Protein AF-A0A1H3PQP2-F1 (afdb_monomer_lite)

Foldseek 3Di:
DAFEAEDDQVVCCVQQVGGWDQDPDNQKTWDWHQAPQFIWIWIAGRVQQKIWIFTDRVPDTPDIDIATQWRYWDWDDDPQWIWTKIWGDDVQKIKIWIFTRPNHTDIDIDMDGD

pLDDT: mean 95.34, std 5.16, range [57.88, 98.5]

Sequence (114 aa):
MKTLIVPGEQEFLDQFGEAPEVLAEPWIRGAEFEPENGTLGLSFDQLENSIRFEWRQGDDVVRHFFREGATALRIRTEKKETHLVAEFESGELSGEVDVRVYPRIAIKDSLLRK

Structure (mmCIF, N/CA/C/O backbone):
data_AF-A0A1H3PQP2-F1
#
_entry.id   AF-A0A1H3PQP2-F1
#
loop_
_atom_site.group_PDB
_atom_site.id
_atom_site.type_symbol
_atom_site.label_atom_id
_atom_site.label_alt_id
_atom_site.label_comp_id
_atom_site.label_asym_id
_atom_site.label_entity_id
_atom_site.label_seq_id
_atom_site.pdbx_PDB_ins_code
_atom_site.Cartn_x
_atom_site.Cartn_y
_atom_site.Cartn_z
_atom_site.occupancy
_atom_site.B_iso_or_equiv
_atom_site.auth_seq_id
_atom_site.auth_comp_id
_atom_site.auth_asym_id
_atom_site.auth_atom_id
_atom_site.pdbx_PDB_model_num
ATOM 1 N N . MET A 1 1 ? -12.658 8.609 16.432 1.00 57.88 1 MET A N 1
ATOM 2 C CA . MET A 1 1 ? -12.191 7.899 15.223 1.00 57.88 1 MET A CA 1
ATOM 3 C C . MET A 1 1 ? -10.676 7.926 15.229 1.00 57.88 1 MET A C 1
ATOM 5 O O . MET A 1 1 ? -10.129 8.973 15.552 1.00 57.88 1 MET A O 1
ATOM 9 N N . LYS A 1 2 ? -10.016 6.789 14.980 1.00 70.81 2 LYS A N 1
ATOM 10 C CA . LYS A 1 2 ? -8.570 6.772 14.725 1.00 70.81 2 LYS A CA 1
ATOM 11 C C . LYS A 1 2 ? -8.365 7.207 13.275 1.00 70.81 2 LYS A C 1
ATOM 13 O O . LYS A 1 2 ? -9.094 6.736 12.414 1.00 70.81 2 LYS A O 1
ATOM 18 N N . THR A 1 3 ? -7.430 8.115 13.038 1.00 88.12 3 THR A N 1
ATOM 19 C CA . THR A 1 3 ? -7.015 8.493 11.684 1.00 88.12 3 THR A CA 1
ATOM 20 C C . THR A 1 3 ? -6.069 7.430 11.148 1.00 88.12 3 THR A C 1
ATOM 22 O O . THR A 1 3 ? -5.164 7.011 11.872 1.00 88.12 3 THR A O 1
ATOM 25 N N . LEU A 1 4 ? -6.257 7.022 9.896 1.00 96.00 4 LEU A N 1
ATOM 26 C CA . LEU A 1 4 ? -5.335 6.150 9.186 1.00 96.00 4 LEU A CA 1
ATOM 27 C C . LEU A 1 4 ? -3.954 6.816 9.075 1.00 96.00 4 LEU A C 1
ATOM 29 O O . LEU A 1 4 ? -3.777 7.830 8.392 1.00 96.00 4 LEU A O 1
ATOM 33 N N . ILE A 1 5 ? -2.974 6.224 9.757 1.00 97.19 5 ILE A N 1
ATOM 34 C CA . ILE A 1 5 ? -1.566 6.619 9.679 1.00 97.19 5 ILE A CA 1
ATOM 35 C C . ILE A 1 5 ? -0.961 5.970 8.436 1.00 97.19 5 ILE A C 1
ATOM 37 O O . ILE A 1 5 ? -1.082 4.760 8.265 1.00 97.19 5 ILE A O 1
ATOM 41 N N . VAL A 1 6 ? -0.299 6.752 7.587 1.00 97.56 6 VAL A N 1
ATOM 42 C CA . VAL A 1 6 ? 0.338 6.260 6.357 1.00 97.56 6 VAL A CA 1
ATOM 43 C C . VAL A 1 6 ? 1.801 6.700 6.292 1.00 97.56 6 VAL A C 1
ATOM 45 O O . VAL A 1 6 ? 2.152 7.699 6.928 1.00 97.56 6 VAL A O 1
ATOM 48 N N . PRO A 1 7 ? 2.650 5.988 5.532 1.00 97.69 7 PRO A N 1
ATOM 49 C CA . PRO A 1 7 ? 4.020 6.411 5.279 1.00 97.69 7 PRO A CA 1
ATOM 50 C C . PRO A 1 7 ? 4.047 7.744 4.524 1.00 97.69 7 PRO A C 1
ATOM 52 O O . PRO A 1 7 ? 3.142 8.048 3.742 1.00 97.69 7 PRO A O 1
ATOM 55 N N . GLY A 1 8 ? 5.090 8.540 4.749 1.00 96.38 8 GLY A N 1
ATOM 56 C CA . GLY A 1 8 ? 5.292 9.785 4.004 1.00 96.38 8 GLY A CA 1
ATOM 57 C C . GLY A 1 8 ? 5.762 9.528 2.569 1.00 96.38 8 GLY A C 1
ATOM 58 O O . GLY A 1 8 ? 6.327 8.477 2.276 1.00 96.38 8 GLY A O 1
ATOM 59 N N . GLU A 1 9 ? 5.604 10.514 1.682 1.00 96.88 9 GLU A N 1
ATOM 60 C CA . GLU A 1 9 ? 6.049 10.422 0.277 1.00 96.88 9 GLU A CA 1
ATOM 61 C C . GLU A 1 9 ? 7.534 10.046 0.151 1.00 96.88 9 GLU A C 1
ATOM 63 O O . GLU A 1 9 ? 7.886 9.181 -0.645 1.00 96.88 9 GLU A O 1
ATOM 68 N N . GLN A 1 10 ? 8.401 10.638 0.983 1.00 97.62 10 GLN A N 1
ATOM 69 C CA . GLN A 1 10 ? 9.833 10.324 0.983 1.00 97.62 10 GLN A CA 1
ATOM 70 C C . GLN A 1 10 ? 10.109 8.860 1.350 1.00 97.62 10 GLN A C 1
ATOM 72 O O . GLN A 1 10 ? 10.997 8.245 0.775 1.00 97.62 10 GLN A O 1
ATOM 77 N N . GLU A 1 11 ? 9.336 8.282 2.271 1.00 97.81 11 GLU A N 1
ATOM 78 C CA . GLU A 1 11 ? 9.504 6.881 2.669 1.00 97.81 11 GLU A CA 1
ATOM 79 C C . GLU A 1 11 ? 9.147 5.940 1.511 1.00 97.81 11 GLU A C 1
ATOM 81 O O . GLU A 1 11 ? 9.855 4.970 1.253 1.00 97.81 11 GLU A O 1
ATOM 86 N N . PHE A 1 12 ? 8.093 6.264 0.758 1.00 98.00 12 PHE A N 1
ATOM 87 C CA . PHE A 1 12 ? 7.746 5.538 -0.461 1.00 98.00 12 PHE A CA 1
ATOM 88 C C . PHE A 1 12 ? 8.836 5.655 -1.534 1.00 98.00 12 PHE A C 1
ATOM 90 O O . PHE A 1 12 ? 9.265 4.632 -2.067 1.00 98.00 12 PHE A O 1
ATOM 97 N N . LEU A 1 13 ? 9.353 6.862 -1.787 1.00 97.00 13 LEU A N 1
ATOM 98 C CA . LEU A 1 13 ? 10.456 7.074 -2.730 1.00 97.00 13 LEU A CA 1
ATOM 99 C C . LEU A 1 13 ? 11.705 6.281 -2.338 1.00 97.00 13 LEU A C 1
ATOM 101 O O . LEU A 1 13 ? 12.308 5.627 -3.186 1.00 97.00 13 LEU A O 1
ATOM 105 N N . ASP A 1 14 ? 12.070 6.291 -1.058 1.00 96.56 14 ASP A N 1
ATOM 106 C CA . ASP A 1 14 ? 13.267 5.608 -0.569 1.00 96.56 14 ASP A CA 1
ATOM 107 C C . ASP A 1 14 ? 13.162 4.080 -0.697 1.00 96.56 14 ASP A C 1
ATOM 109 O O . ASP A 1 14 ? 14.171 3.410 -0.923 1.00 96.56 14 ASP A O 1
ATOM 113 N N . GLN A 1 15 ? 11.961 3.514 -0.526 1.00 96.69 15 GLN A N 1
ATOM 114 C CA . GLN A 1 15 ? 11.761 2.059 -0.484 1.00 96.69 15 GLN A CA 1
ATOM 115 C C . GLN A 1 15 ? 11.282 1.451 -1.809 1.00 96.69 15 GLN A C 1
ATOM 117 O O . GLN A 1 15 ? 11.579 0.286 -2.080 1.00 96.69 15 GLN A O 1
ATOM 122 N N . PHE A 1 16 ? 10.554 2.214 -2.625 1.00 95.38 16 PHE A N 1
ATOM 123 C CA . PHE A 1 16 ? 9.935 1.746 -3.868 1.00 95.38 16 PHE A CA 1
ATOM 124 C C . PHE A 1 16 ? 10.386 2.517 -5.112 1.00 95.38 16 PHE A C 1
ATOM 126 O O . PHE A 1 16 ? 10.171 2.029 -6.215 1.00 95.38 16 PHE A O 1
ATOM 133 N N . GLY A 1 17 ? 11.028 3.680 -4.955 1.00 94.81 17 GLY A N 1
ATOM 134 C CA . GLY A 1 17 ? 11.426 4.556 -6.065 1.00 94.81 17 GLY A CA 1
ATOM 135 C C . GLY A 1 17 ? 10.306 5.462 -6.585 1.00 94.81 17 GLY A C 1
ATOM 136 O O . GLY A 1 17 ? 10.563 6.323 -7.422 1.00 94.81 17 GLY A O 1
ATOM 137 N N . GLU A 1 18 ? 9.090 5.305 -6.064 1.00 92.88 18 GLU A N 1
ATOM 138 C CA . GLU A 1 18 ? 7.880 5.996 -6.510 1.00 92.88 18 GLU A CA 1
ATOM 139 C C . GLU A 1 18 ? 7.062 6.443 -5.298 1.00 92.88 18 GLU A C 1
ATOM 141 O O . GLU A 1 18 ? 7.025 5.740 -4.288 1.00 92.88 18 GLU A O 1
ATOM 146 N N . ALA A 1 19 ? 6.415 7.607 -5.388 1.00 96.12 19 ALA A N 1
ATOM 147 C CA . ALA A 1 19 ? 5.511 8.122 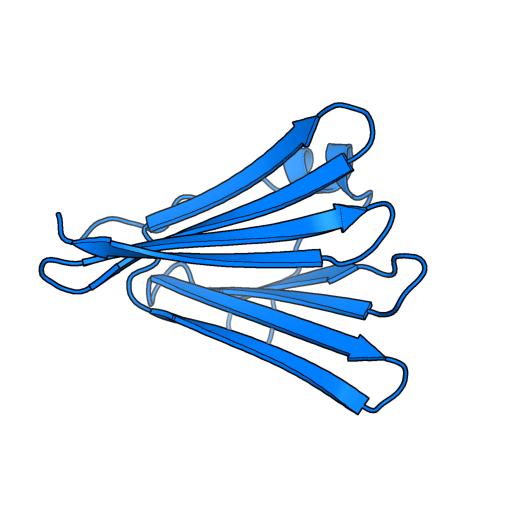-4.360 1.00 96.12 19 ALA A CA 1
ATOM 148 C C . ALA A 1 19 ? 4.044 7.892 -4.759 1.00 96.12 19 ALA A C 1
ATOM 150 O O . ALA A 1 19 ? 3.731 7.927 -5.947 1.00 96.12 19 ALA A O 1
ATOM 151 N N . PRO A 1 20 ? 3.122 7.719 -3.793 1.00 97.50 20 PRO A N 1
ATOM 152 C CA . PRO A 1 20 ? 1.704 7.639 -4.096 1.00 97.50 20 PRO A CA 1
ATOM 153 C C . PRO A 1 20 ? 1.171 8.937 -4.708 1.00 97.50 20 PRO A C 1
ATOM 155 O O . PRO A 1 20 ? 1.374 10.024 -4.167 1.00 97.50 20 PRO A O 1
ATOM 158 N N . GLU A 1 21 ? 0.411 8.813 -5.787 1.00 97.62 21 GLU A N 1
ATOM 159 C CA . GLU A 1 21 ? -0.216 9.921 -6.501 1.00 97.62 21 GLU A CA 1
ATOM 160 C C . GLU A 1 21 ? -1.682 10.098 -6.090 1.00 97.62 21 GLU A C 1
ATOM 162 O O . GLU A 1 21 ? -2.310 9.198 -5.527 1.00 97.62 21 GLU A O 1
ATOM 167 N N . VAL A 1 22 ? -2.252 11.274 -6.367 1.00 97.12 22 VAL A N 1
ATOM 168 C CA . VAL A 1 22 ? -3.692 11.519 -6.191 1.00 97.12 22 VAL A CA 1
ATOM 169 C C . VAL A 1 22 ? -4.471 10.722 -7.235 1.00 97.12 22 VAL A C 1
ATOM 171 O O . VAL A 1 22 ? -4.180 10.823 -8.423 1.00 97.12 22 VAL A O 1
ATOM 174 N N . LEU A 1 23 ? -5.475 9.959 -6.798 1.00 95.75 23 LEU A N 1
ATOM 175 C CA . LEU A 1 23 ? -6.363 9.224 -7.704 1.00 95.75 23 LEU A CA 1
ATOM 176 C C . LEU A 1 23 ? -7.636 10.037 -8.011 1.00 95.75 23 LEU A C 1
ATOM 178 O O . LEU A 1 23 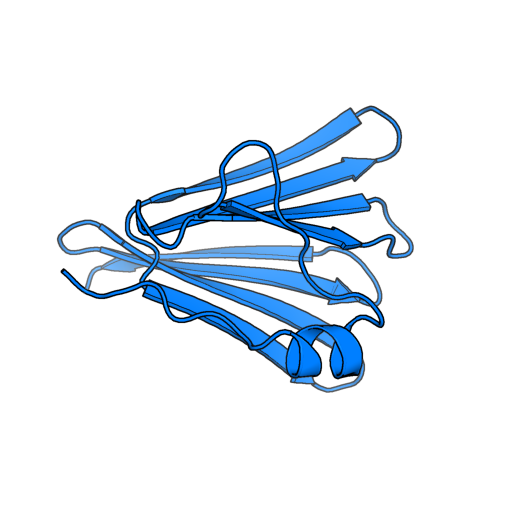? -7.599 11.262 -8.088 1.00 95.75 23 LEU A O 1
ATOM 182 N N . ALA A 1 24 ? -8.772 9.358 -8.212 1.00 91.06 24 ALA A N 1
ATOM 183 C CA . ALA A 1 24 ? -10.039 9.975 -8.607 1.00 91.06 24 ALA A CA 1
ATOM 184 C C . ALA A 1 24 ? -10.519 11.074 -7.644 1.00 91.06 24 ALA A C 1
ATOM 186 O O . ALA A 1 24 ? -11.096 12.061 -8.092 1.00 91.06 24 ALA A O 1
ATOM 187 N N . GLU A 1 25 ? -10.259 10.909 -6.344 1.00 92.88 25 GLU A N 1
ATOM 188 C CA . GLU A 1 25 ? -10.655 11.860 -5.306 1.00 92.88 25 GLU A CA 1
ATOM 189 C C . GLU A 1 25 ? -9.427 12.470 -4.603 1.00 92.88 25 GLU A C 1
ATOM 191 O O . GLU A 1 25 ? -8.442 11.761 -4.364 1.00 92.88 25 GLU A O 1
ATOM 196 N N . PRO A 1 26 ? -9.472 13.752 -4.179 1.00 91.69 26 PRO A N 1
ATOM 197 C CA . PRO A 1 26 ? -8.327 14.455 -3.584 1.00 91.69 26 PRO A CA 1
ATOM 198 C C . PRO A 1 26 ? -7.765 13.853 -2.292 1.00 91.69 26 PRO A C 1
ATOM 200 O O . PRO A 1 26 ? -6.644 14.188 -1.906 1.00 91.69 26 PRO A O 1
ATOM 203 N N . TRP A 1 27 ? -8.527 13.006 -1.603 1.00 92.25 27 TRP A N 1
ATOM 204 C CA . TRP A 1 27 ? -8.137 12.327 -0.360 1.00 92.25 27 TRP A CA 1
ATOM 205 C C . TRP A 1 27 ? -7.740 10.860 -0.570 1.00 92.25 27 TRP A C 1
ATOM 207 O O . TRP A 1 27 ? -7.310 10.204 0.379 1.00 92.25 27 TRP A O 1
ATOM 217 N N . ILE A 1 28 ? -7.847 10.359 -1.805 1.00 96.00 28 ILE A N 1
ATOM 218 C CA . ILE A 1 28 ? -7.391 9.025 -2.178 1.00 96.00 28 ILE A CA 1
ATOM 219 C C . ILE A 1 28 ? -5.999 9.153 -2.787 1.00 96.00 28 ILE A C 1
ATOM 221 O O . ILE A 1 28 ? -5.743 9.987 -3.664 1.00 96.00 28 ILE A O 1
ATOM 225 N N . ARG A 1 29 ? -5.079 8.326 -2.305 1.00 98.06 29 ARG A N 1
ATOM 226 C CA . ARG A 1 29 ? -3.742 8.174 -2.877 1.00 98.06 29 ARG A CA 1
ATOM 227 C C . ARG A 1 29 ? -3.551 6.753 -3.366 1.00 98.06 29 ARG 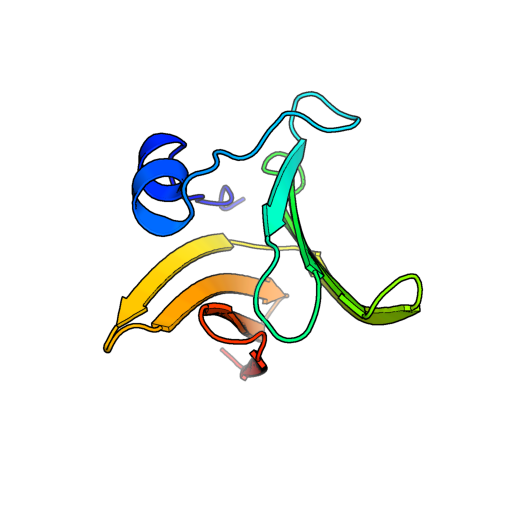A C 1
ATOM 229 O O . ARG A 1 29 ? -4.148 5.833 -2.806 1.00 98.06 29 ARG A O 1
ATOM 236 N N . GLY A 1 30 ? -2.706 6.561 -4.367 1.00 97.94 30 GLY A N 1
ATOM 237 C CA . GLY A 1 30 ? -2.347 5.228 -4.824 1.00 97.94 30 GLY A CA 1
ATOM 238 C C . GLY A 1 30 ? -0.988 5.161 -5.485 1.00 97.94 30 GLY A C 1
ATOM 239 O O . GLY A 1 30 ? -0.450 6.168 -5.921 1.00 97.94 30 GLY A O 1
ATOM 240 N N . ALA A 1 31 ? -0.440 3.958 -5.515 1.00 97.81 31 ALA A N 1
ATOM 241 C CA . ALA A 1 31 ? 0.828 3.639 -6.147 1.00 97.81 31 ALA A CA 1
ATOM 242 C C . ALA A 1 31 ? 0.698 2.284 -6.841 1.00 97.81 31 ALA A C 1
ATOM 244 O O . ALA A 1 31 ? -0.090 1.433 -6.414 1.00 97.81 31 ALA A O 1
ATOM 245 N N . GLU A 1 32 ? 1.479 2.088 -7.891 1.00 97.69 32 GLU A N 1
ATOM 246 C CA . GLU A 1 32 ? 1.584 0.822 -8.597 1.00 97.69 32 GLU A CA 1
ATOM 247 C C . GLU A 1 32 ? 3.027 0.326 -8.515 1.00 97.69 32 GLU A C 1
ATOM 249 O O . GLU A 1 32 ? 3.965 1.112 -8.549 1.00 97.69 32 GLU A O 1
ATOM 254 N N . PHE A 1 33 ? 3.205 -0.980 -8.343 1.00 97.12 33 PHE A N 1
ATOM 255 C CA . PHE A 1 33 ? 4.520 -1.602 -8.239 1.00 97.12 33 PHE A CA 1
ATOM 256 C C . PHE A 1 33 ? 4.604 -2.779 -9.207 1.00 97.12 33 PHE A C 1
ATOM 258 O O . PHE A 1 33 ? 3.656 -3.562 -9.296 1.00 97.12 33 PHE A O 1
ATOM 265 N N . GLU A 1 34 ? 5.751 -2.956 -9.866 1.00 96.62 34 GLU A N 1
ATOM 266 C CA . GLU A 1 34 ? 5.972 -4.002 -10.881 1.00 96.62 34 GLU A CA 1
ATOM 267 C C . GLU A 1 34 ? 7.087 -5.004 -10.495 1.00 96.62 34 GLU A C 1
ATOM 269 O O . GLU A 1 34 ? 8.157 -5.049 -11.108 1.00 96.62 34 GLU A O 1
ATOM 274 N N . PRO A 1 35 ? 6.896 -5.824 -9.448 1.00 95.31 35 PRO A N 1
ATOM 275 C CA . PRO A 1 35 ? 7.802 -6.927 -9.123 1.00 95.31 35 PRO A CA 1
ATOM 276 C C . PRO A 1 35 ? 7.735 -8.085 -10.140 1.00 95.31 35 PRO A C 1
ATOM 278 O O . PRO A 1 35 ? 6.877 -8.153 -11.015 1.00 95.31 35 PRO A O 1
ATOM 281 N N . GLU A 1 36 ? 8.625 -9.074 -9.995 1.00 94.12 36 GLU A N 1
ATOM 282 C CA . GLU A 1 36 ? 8.841 -10.125 -11.011 1.00 94.12 36 GLU A CA 1
ATOM 283 C C . GLU A 1 36 ? 7.598 -10.963 -11.375 1.00 94.12 36 GLU A C 1
ATOM 285 O O . GLU A 1 36 ? 7.565 -11.593 -12.430 1.00 94.12 36 GLU A O 1
ATOM 290 N N . ASN A 1 37 ? 6.613 -11.064 -10.478 1.00 96.56 37 ASN A N 1
ATOM 291 C CA . ASN A 1 37 ? 5.466 -11.970 -10.603 1.00 96.56 37 ASN A CA 1
ATOM 292 C C . ASN A 1 37 ? 4.118 -11.253 -10.769 1.00 96.56 37 ASN A C 1
ATOM 294 O O . ASN A 1 37 ? 3.072 -11.848 -10.472 1.00 96.56 37 ASN A O 1
ATOM 298 N N . GLY A 1 38 ? 4.138 -10.004 -11.231 1.00 97.00 38 GLY A N 1
ATOM 299 C CA . GLY A 1 38 ? 2.947 -9.245 -11.596 1.00 97.00 38 GLY A CA 1
ATOM 300 C C . GLY A 1 38 ? 2.980 -7.815 -11.081 1.00 97.00 38 GLY A C 1
ATOM 301 O O . GLY A 1 38 ? 4.003 -7.334 -10.612 1.00 97.00 38 GLY A O 1
ATOM 302 N N . THR A 1 39 ? 1.826 -7.167 -11.132 1.00 98.00 39 THR A N 1
ATOM 303 C CA . THR A 1 39 ? 1.653 -5.768 -10.746 1.00 98.00 39 THR A CA 1
ATOM 304 C C . THR A 1 39 ? 0.850 -5.694 -9.456 1.00 98.00 39 THR A C 1
ATOM 306 O O . THR A 1 39 ? -0.173 -6.368 -9.326 1.00 98.00 39 THR A O 1
ATOM 309 N N . LEU A 1 40 ? 1.299 -4.891 -8.495 1.00 98.19 40 LEU A N 1
ATOM 310 C CA . LEU A 1 40 ? 0.566 -4.603 -7.268 1.00 98.19 40 LEU A CA 1
ATOM 311 C C . LEU A 1 40 ? 0.091 -3.151 -7.289 1.00 98.19 40 LEU A C 1
ATOM 313 O O . LEU A 1 40 ? 0.900 -2.238 -7.181 1.00 98.19 40 LEU A O 1
ATOM 317 N N . GLY A 1 41 ? -1.219 -2.948 -7.347 1.00 98.00 41 GLY A N 1
ATOM 318 C CA . GLY A 1 41 ? -1.843 -1.670 -7.041 1.00 98.00 41 GLY A CA 1
ATOM 319 C C . GLY A 1 41 ? -2.087 -1.530 -5.539 1.00 98.00 41 GLY A C 1
ATOM 320 O O . GLY A 1 41 ? -2.627 -2.436 -4.899 1.00 98.00 41 GLY A O 1
ATOM 321 N N . LEU A 1 42 ? -1.725 -0.380 -4.984 1.00 98.31 42 LEU A N 1
ATOM 322 C CA . LEU A 1 42 ? -2.105 0.095 -3.658 1.00 98.31 42 LEU A CA 1
ATOM 323 C C . LEU A 1 42 ? -2.986 1.333 -3.833 1.00 98.31 42 LEU A C 1
ATOM 325 O O . LEU A 1 42 ? -2.627 2.246 -4.570 1.00 98.31 42 LEU A O 1
ATOM 329 N N . SER A 1 43 ? -4.080 1.427 -3.082 1.00 98.31 43 SER A N 1
ATOM 330 C CA . SER A 1 43 ? -4.734 2.715 -2.843 1.00 98.31 43 SER A CA 1
ATOM 331 C C . SER A 1 43 ? -5.190 2.841 -1.400 1.00 98.31 43 SER A C 1
ATOM 333 O O . SER A 1 43 ? -5.627 1.858 -0.805 1.00 98.31 43 SER A O 1
ATOM 335 N N . PHE A 1 44 ? -5.147 4.042 -0.844 1.00 97.94 44 PHE A N 1
ATOM 336 C CA . PHE A 1 44 ? -5.621 4.313 0.505 1.00 97.94 44 PHE A CA 1
ATOM 337 C C . PHE A 1 44 ? -6.404 5.621 0.573 1.00 97.94 44 PHE A C 1
ATOM 339 O O . PHE A 1 44 ? -6.088 6.599 -0.104 1.00 97.94 44 PHE A O 1
ATOM 346 N N . ASP A 1 45 ? -7.433 5.605 1.410 1.00 96.94 45 ASP A N 1
ATOM 347 C CA . ASP A 1 45 ? -8.332 6.715 1.684 1.00 96.94 45 ASP A CA 1
ATOM 348 C C . ASP A 1 45 ? -8.206 7.078 3.168 1.00 96.94 45 ASP A C 1
ATOM 350 O O . ASP A 1 45 ? -8.598 6.307 4.049 1.00 96.94 45 ASP A O 1
ATOM 354 N N . GLN A 1 46 ? -7.627 8.245 3.453 1.00 93.94 46 GLN A N 1
ATOM 355 C CA . GLN A 1 46 ? -7.459 8.725 4.829 1.00 93.94 46 GLN A CA 1
ATOM 356 C C . GLN A 1 46 ? -8.728 9.362 5.410 1.00 93.94 46 GLN A C 1
ATOM 358 O O . GLN A 1 46 ? -8.807 9.537 6.627 1.00 93.94 46 GLN A O 1
ATOM 363 N N . LEU A 1 47 ? -9.703 9.720 4.569 1.00 94.44 47 LEU A N 1
ATOM 364 C CA . LEU A 1 47 ? -10.987 10.268 4.999 1.00 94.44 47 LEU A CA 1
ATOM 365 C C . LEU A 1 47 ? -11.895 9.141 5.508 1.00 94.44 47 LEU A C 1
ATOM 367 O O . LEU A 1 47 ? -12.405 9.216 6.624 1.00 94.44 47 LEU A O 1
ATOM 371 N N . GLU A 1 48 ? -12.014 8.070 4.725 1.00 95.00 48 GLU A N 1
ATOM 372 C CA . GLU A 1 48 ? -12.841 6.892 5.027 1.00 95.00 48 GLU A CA 1
ATOM 373 C C . GLU A 1 48 ? -12.079 5.800 5.802 1.00 95.00 48 GLU A C 1
ATOM 375 O O . GLU A 1 48 ? -12.660 4.804 6.230 1.00 95.00 48 GLU A O 1
ATOM 380 N N . ASN A 1 49 ? -10.773 5.981 6.031 1.00 96.50 49 ASN A N 1
ATOM 381 C CA . ASN A 1 49 ? -9.889 5.010 6.685 1.00 96.50 49 ASN A CA 1
ATOM 382 C C . ASN A 1 49 ? -9.960 3.631 6.016 1.00 96.50 49 ASN A C 1
ATOM 384 O O . ASN A 1 49 ? -10.265 2.620 6.658 1.00 96.50 49 ASN A O 1
ATOM 388 N N . SER A 1 50 ? -9.682 3.594 4.714 1.00 97.06 50 SER A N 1
ATOM 389 C CA . SER A 1 50 ? -9.674 2.349 3.951 1.00 97.06 50 SER A CA 1
ATOM 390 C C . SER A 1 50 ? -8.392 2.151 3.152 1.00 97.06 50 SER A C 1
ATOM 392 O O . SER A 1 50 ? -7.725 3.106 2.757 1.00 97.06 50 SER A O 1
ATOM 394 N N . ILE A 1 51 ? -8.025 0.887 2.940 1.00 98.06 51 ILE A N 1
ATOM 395 C CA . ILE A 1 51 ? -6.877 0.480 2.126 1.00 98.06 51 ILE A CA 1
ATOM 396 C C . ILE A 1 51 ? -7.327 -0.606 1.151 1.00 98.06 51 ILE A C 1
ATOM 398 O O . ILE A 1 51 ? -8.065 -1.527 1.513 1.00 98.06 51 ILE A O 1
ATOM 402 N N . ARG A 1 52 ? -6.848 -0.510 -0.088 1.00 98.06 52 ARG A N 1
ATOM 403 C CA . ARG A 1 52 ? -7.019 -1.496 -1.147 1.00 98.06 52 ARG A CA 1
ATOM 404 C C . ARG A 1 52 ? -5.664 -1.989 -1.633 1.00 98.06 52 ARG A C 1
ATOM 406 O O . ARG A 1 52 ? -4.774 -1.182 -1.889 1.00 98.06 52 ARG A O 1
ATOM 413 N N . PHE A 1 53 ? -5.566 -3.297 -1.832 1.00 98.25 53 PHE A N 1
ATOM 414 C CA . PHE A 1 53 ? -4.491 -3.928 -2.589 1.00 98.25 53 PHE A CA 1
ATOM 415 C C . PHE A 1 53 ? -5.086 -4.715 -3.749 1.00 98.25 53 PHE A C 1
ATOM 417 O O . PHE A 1 53 ? -6.043 -5.468 -3.560 1.00 98.25 53 PHE A O 1
ATOM 424 N N . GLU A 1 54 ? -4.500 -4.592 -4.930 1.00 98.12 54 GLU A N 1
ATOM 425 C CA . GLU A 1 54 ? -4.886 -5.365 -6.104 1.00 98.12 54 GLU A CA 1
ATOM 426 C C . GLU A 1 54 ? -3.646 -5.961 -6.759 1.00 98.12 54 GLU A C 1
ATOM 428 O O . GLU A 1 54 ? -2.783 -5.243 -7.246 1.00 98.12 54 GLU A O 1
ATOM 433 N N . TRP A 1 55 ? -3.546 -7.286 -6.757 1.00 98.06 55 TRP A N 1
ATOM 434 C CA . TRP A 1 55 ? -2.485 -7.998 -7.452 1.00 98.06 55 TRP A CA 1
ATOM 435 C C . TRP A 1 55 ? -3.005 -8.507 -8.792 1.00 98.06 55 TRP A C 1
ATOM 437 O O . TRP A 1 55 ? -3.969 -9.279 -8.837 1.00 98.06 55 TRP A O 1
ATOM 447 N N . ARG A 1 56 ? -2.332 -8.104 -9.870 1.00 98.25 56 ARG A N 1
ATOM 448 C CA . ARG A 1 56 ? -2.608 -8.490 -11.253 1.00 98.25 56 ARG A CA 1
ATOM 449 C C . ARG A 1 56 ? -1.451 -9.287 -1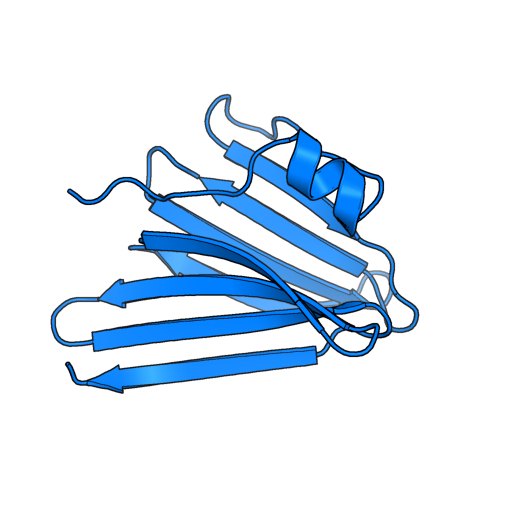1.860 1.00 98.25 56 ARG A C 1
ATOM 451 O O . ARG A 1 56 ? -0.290 -9.070 -11.517 1.00 98.25 56 ARG A O 1
ATOM 458 N N . GLN A 1 57 ? -1.763 -10.202 -12.771 1.00 96.50 57 GLN A N 1
ATOM 459 C CA . GLN A 1 57 ? -0.800 -10.862 -13.657 1.00 96.50 57 GLN A CA 1
ATOM 460 C C . GLN A 1 57 ? -1.238 -10.632 -15.101 1.00 96.50 57 GLN A C 1
ATOM 462 O O . GLN A 1 57 ? -2.197 -11.240 -15.565 1.00 96.50 57 GLN A O 1
ATOM 467 N N . GLY A 1 58 ? -0.549 -9.725 -15.800 1.00 92.81 58 GLY A N 1
ATOM 468 C CA . GLY A 1 58 ? -1.072 -9.171 -17.048 1.00 92.81 58 GLY A CA 1
ATOM 469 C C . GLY A 1 58 ? -2.387 -8.437 -16.782 1.00 92.81 58 GLY A C 1
ATOM 470 O O . GLY A 1 58 ? -2.471 -7.640 -15.847 1.00 92.81 58 GLY A O 1
ATOM 471 N N . ASP A 1 59 ? -3.418 -8.757 -17.560 1.00 93.25 59 ASP A N 1
ATOM 472 C CA . ASP A 1 59 ? -4.751 -8.160 -17.416 1.00 93.25 59 ASP A CA 1
ATOM 473 C C . ASP A 1 59 ? -5.620 -8.856 -16.350 1.00 93.25 59 ASP A C 1
ATOM 475 O O . ASP A 1 59 ? -6.676 -8.343 -15.975 1.00 93.25 59 ASP A O 1
ATOM 479 N N . ASP A 1 60 ? -5.184 -10.008 -15.829 1.00 96.94 60 ASP A N 1
ATOM 480 C CA . ASP A 1 60 ? -5.968 -10.804 -14.888 1.00 96.94 60 ASP A CA 1
ATOM 481 C C . ASP A 1 60 ? -5.754 -10.351 -13.439 1.00 96.94 60 ASP A C 1
ATOM 483 O O . ASP A 1 60 ? -4.629 -10.317 -12.930 1.00 96.94 60 ASP A O 1
ATOM 487 N N . VAL A 1 61 ? -6.849 -10.084 -12.723 1.00 97.25 61 VAL A N 1
ATOM 488 C CA . VAL A 1 61 ? -6.820 -9.838 -11.274 1.00 97.25 61 VAL A CA 1
ATOM 489 C C . VAL A 1 61 ? -6.657 -11.167 -10.537 1.00 97.25 61 VAL A C 1
ATOM 491 O O . VAL A 1 61 ? -7.577 -11.982 -10.463 1.00 97.25 61 VAL A O 1
ATOM 494 N N . VAL A 1 62 ? -5.486 -11.376 -9.937 1.00 96.69 62 VAL A N 1
ATOM 495 C CA . VAL A 1 62 ? -5.166 -12.579 -9.154 1.00 96.69 62 VAL A CA 1
ATOM 496 C C . VAL A 1 62 ? -5.778 -12.491 -7.760 1.00 96.69 62 VAL A C 1
ATOM 498 O O . VAL A 1 62 ? -6.312 -13.479 -7.238 1.00 96.69 62 VAL A O 1
ATOM 501 N N . ARG A 1 63 ? -5.693 -11.315 -7.129 1.00 96.50 63 ARG A N 1
ATOM 502 C CA . ARG A 1 63 ? -6.277 -11.037 -5.812 1.00 96.50 63 ARG A CA 1
ATOM 503 C C . ARG A 1 63 ? -6.656 -9.569 -5.674 1.00 96.50 63 ARG A C 1
ATOM 505 O O . ARG A 1 63 ? -5.914 -8.695 -6.101 1.00 96.50 63 ARG A O 1
ATOM 512 N N . HIS A 1 64 ? -7.755 -9.326 -4.9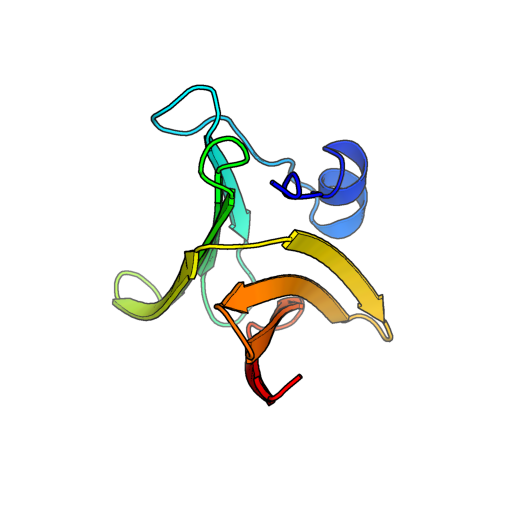72 1.00 96.25 64 HIS A N 1
ATOM 513 C CA . HIS A 1 64 ? -8.208 -8.000 -4.574 1.00 96.25 64 HIS A CA 1
ATOM 514 C C . HIS A 1 64 ? -8.537 -8.021 -3.078 1.00 96.25 64 HIS A C 1
ATOM 516 O O . HIS A 1 64 ? -9.274 -8.895 -2.615 1.00 96.25 64 HIS A O 1
ATOM 522 N N . PHE A 1 65 ? -8.013 -7.053 -2.331 1.00 92.50 65 PHE A N 1
ATOM 523 C CA . PHE A 1 65 ? -8.294 -6.847 -0.915 1.00 92.50 65 PHE A CA 1
ATOM 524 C C . PHE A 1 65 ? -8.775 -5.424 -0.703 1.00 92.50 65 PHE A C 1
ATOM 526 O O . PHE A 1 65 ? -8.141 -4.483 -1.163 1.00 92.50 65 PHE A O 1
ATOM 533 N N . PHE A 1 66 ? -9.856 -5.280 0.052 1.00 96.06 66 PHE A N 1
ATOM 534 C CA . PHE A 1 66 ? -10.344 -3.999 0.535 1.00 96.06 66 PHE A CA 1
ATOM 535 C C . PHE A 1 66 ? -10.576 -4.110 2.043 1.00 96.06 66 PHE A C 1
ATOM 537 O O . PHE A 1 66 ? -11.162 -5.090 2.522 1.00 96.06 66 PHE A O 1
ATOM 544 N N . ARG A 1 67 ? -10.040 -3.154 2.800 1.00 95.12 67 ARG A N 1
ATOM 545 C CA . ARG A 1 67 ? -10.122 -3.105 4.261 1.00 95.12 67 ARG A CA 1
ATOM 546 C C . ARG A 1 67 ? -10.624 -1.737 4.684 1.00 95.12 67 ARG A C 1
ATOM 548 O O . ARG A 1 67 ? -9.937 -0.746 4.476 1.00 95.12 67 ARG A O 1
ATOM 555 N N . GLU A 1 68 ? -11.809 -1.717 5.279 1.00 95.00 68 GLU A N 1
ATOM 556 C CA . GLU A 1 68 ? -12.342 -0.574 6.022 1.00 95.00 68 GLU A CA 1
ATOM 557 C C . GLU A 1 68 ? -11.837 -0.609 7.468 1.00 95.00 68 GLU A C 1
ATOM 559 O O . GLU A 1 68 ? -11.395 -1.653 7.959 1.00 95.00 68 GLU A O 1
ATOM 564 N N . GLY A 1 69 ? -11.907 0.527 8.165 1.00 95.62 69 GLY A N 1
ATOM 565 C CA . GLY A 1 69 ? -11.414 0.622 9.541 1.0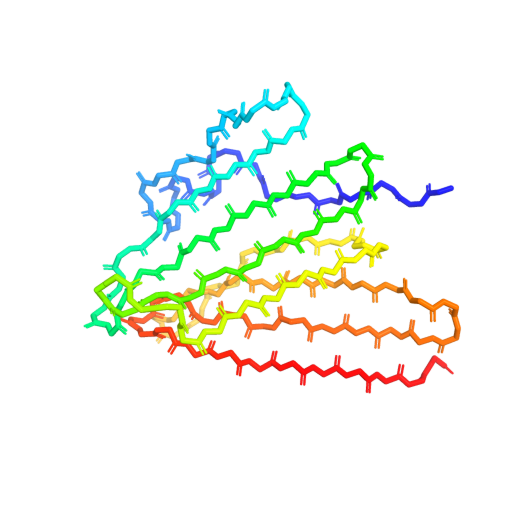0 95.62 69 GLY A CA 1
ATOM 566 C C . GLY A 1 69 ? -9.896 0.453 9.634 1.00 95.62 69 GLY A C 1
ATOM 567 O O . GLY A 1 69 ? -9.389 -0.016 10.655 1.00 95.62 69 GLY A O 1
ATOM 568 N N . ALA A 1 70 ? -9.176 0.801 8.565 1.00 97.12 70 ALA A N 1
ATOM 569 C CA . ALA A 1 70 ? -7.727 0.772 8.525 1.00 97.12 70 ALA A CA 1
ATOM 570 C C . ALA A 1 70 ? -7.155 1.789 9.520 1.00 97.12 70 ALA A C 1
ATOM 572 O O . ALA A 1 70 ? -7.561 2.949 9.562 1.00 97.12 70 ALA A O 1
ATOM 573 N N . THR A 1 71 ? -6.201 1.356 10.335 1.00 97.06 71 THR A N 1
ATOM 574 C CA . THR A 1 71 ? -5.590 2.189 11.377 1.00 97.06 71 THR A CA 1
ATOM 575 C C . THR A 1 71 ? -4.164 2.585 11.038 1.00 97.06 71 THR A C 1
ATOM 577 O O . THR A 1 71 ? -3.711 3.650 11.459 1.00 97.06 71 THR A O 1
ATOM 580 N N . ALA A 1 72 ? -3.452 1.750 10.280 1.00 97.69 72 ALA A N 1
ATOM 581 C CA . ALA A 1 72 ? -2.098 2.039 9.842 1.00 97.69 72 ALA A CA 1
ATOM 582 C C . ALA A 1 72 ? -1.778 1.350 8.514 1.00 97.69 72 ALA A C 1
ATOM 584 O O . ALA A 1 72 ? -2.183 0.213 8.287 1.00 97.69 72 ALA A O 1
ATOM 585 N N . LEU A 1 73 ? -0.988 2.022 7.685 1.00 98.38 73 LEU A N 1
ATOM 586 C CA . LEU A 1 73 ? -0.181 1.440 6.624 1.00 98.38 73 LEU A CA 1
ATOM 587 C C . LEU A 1 73 ? 1.285 1.694 6.983 1.00 98.38 73 LEU A C 1
ATOM 589 O O . LEU A 1 73 ? 1.641 2.812 7.352 1.00 98.38 73 LEU A O 1
ATOM 593 N N . ARG A 1 74 ? 2.138 0.674 6.898 1.00 98.25 74 ARG A N 1
ATOM 594 C CA . ARG A 1 74 ? 3.577 0.799 7.166 1.00 98.25 74 ARG A CA 1
ATOM 595 C C . ARG A 1 74 ? 4.394 0.136 6.076 1.00 98.25 74 ARG A C 1
ATOM 597 O O . ARG A 1 74 ? 3.966 -0.875 5.519 1.00 98.25 74 ARG A O 1
ATOM 604 N N . ILE A 1 75 ? 5.584 0.672 5.830 1.00 98.50 75 ILE A N 1
ATOM 605 C CA . ILE A 1 75 ? 6.591 0.013 5.007 1.00 98.50 75 ILE A CA 1
ATOM 606 C C . ILE A 1 75 ? 7.522 -0.757 5.946 1.00 98.50 75 ILE A C 1
ATOM 608 O O . ILE A 1 75 ? 8.048 -0.203 6.911 1.00 98.50 75 ILE A O 1
ATOM 612 N N . ARG A 1 76 ? 7.700 -2.057 5.703 1.00 97.94 76 ARG A N 1
ATOM 613 C CA . ARG A 1 76 ? 8.653 -2.894 6.445 1.00 97.94 76 ARG A CA 1
ATOM 614 C C . ARG A 1 76 ? 9.686 -3.440 5.476 1.00 97.94 76 ARG A C 1
ATOM 616 O O . ARG A 1 76 ? 9.333 -4.174 4.558 1.00 97.94 76 ARG A O 1
ATOM 623 N N . THR A 1 77 ? 10.955 -3.132 5.723 1.00 96.44 77 THR A N 1
ATOM 624 C CA . THR A 1 77 ? 12.067 -3.631 4.909 1.00 96.44 77 THR A CA 1
ATOM 625 C C . THR A 1 77 ? 12.982 -4.500 5.760 1.00 96.44 77 THR A C 1
ATOM 627 O O . THR A 1 77 ? 13.571 -4.037 6.736 1.00 96.44 77 THR A O 1
ATOM 630 N N . GLU A 1 78 ? 13.120 -5.773 5.399 1.00 93.69 78 GLU A N 1
ATOM 631 C CA . GLU A 1 78 ? 13.995 -6.719 6.089 1.00 93.69 78 GLU A CA 1
ATOM 632 C C . GLU A 1 78 ? 14.591 -7.726 5.106 1.00 93.69 78 GLU A C 1
ATOM 634 O O . GLU A 1 78 ? 13.918 -8.199 4.203 1.00 93.69 78 GLU A O 1
ATOM 639 N N . LYS A 1 79 ? 15.875 -8.077 5.259 1.00 90.50 79 LYS A N 1
ATOM 640 C CA . LYS A 1 79 ? 16.527 -9.150 4.474 1.00 90.50 79 LYS A CA 1
ATOM 641 C C . LYS A 1 79 ? 16.309 -9.071 2.944 1.00 90.50 79 LYS A C 1
ATOM 643 O O . LYS A 1 79 ? 16.275 -10.107 2.286 1.00 90.50 79 LYS A O 1
ATOM 648 N N . LYS A 1 80 ? 16.272 -7.853 2.379 1.00 91.75 80 LYS A N 1
ATOM 649 C CA . LYS A 1 80 ? 16.007 -7.546 0.951 1.00 91.75 80 LYS A CA 1
ATOM 650 C C . LYS A 1 80 ? 14.557 -7.751 0.494 1.00 91.75 80 LYS A C 1
ATOM 652 O O . LYS A 1 80 ? 14.298 -7.774 -0.706 1.00 91.75 80 LYS A O 1
ATOM 657 N N . GLU A 1 81 ? 13.637 -7.904 1.429 1.00 97.25 81 GLU A N 1
ATOM 658 C CA . GLU A 1 81 ? 12.205 -7.905 1.174 1.00 97.25 81 GLU A CA 1
ATOM 659 C C . GLU A 1 81 ? 11.633 -6.556 1.603 1.00 97.25 81 GLU A C 1
ATOM 661 O O . GLU A 1 81 ? 12.011 -6.030 2.653 1.00 97.25 81 GLU A O 1
ATOM 666 N N . THR A 1 82 ? 10.727 -6.013 0.793 1.00 98.25 82 THR A N 1
ATOM 667 C CA . THR A 1 82 ? 10.011 -4.766 1.090 1.00 98.25 82 THR A CA 1
ATOM 668 C C . THR A 1 82 ? 8.525 -5.071 1.125 1.00 98.25 82 THR A C 1
ATOM 670 O O . THR A 1 82 ? 7.979 -5.638 0.174 1.00 98.25 82 THR A O 1
ATOM 673 N N . HIS A 1 83 ? 7.880 -4.715 2.229 1.00 98.50 83 HIS A N 1
ATOM 674 C CA . HIS A 1 83 ? 6.498 -5.050 2.535 1.00 98.50 83 HIS A CA 1
ATOM 675 C C . HIS A 1 83 ? 5.660 -3.798 2.769 1.00 98.50 83 HIS A C 1
ATOM 677 O O . HIS A 1 83 ? 6.135 -2.829 3.360 1.00 98.50 83 HIS A O 1
ATOM 683 N N . LEU A 1 84 ? 4.391 -3.872 2.381 1.00 98.38 84 LEU A N 1
ATOM 684 C CA . LEU A 1 84 ? 3.321 -2.972 2.788 1.00 98.38 84 LEU A CA 1
ATOM 685 C C . LEU A 1 84 ? 2.445 -3.707 3.802 1.00 98.38 84 LEU A C 1
ATOM 687 O O . LEU A 1 84 ? 1.831 -4.722 3.478 1.00 98.38 84 LEU A O 1
ATOM 691 N N . VAL A 1 85 ? 2.399 -3.201 5.032 1.00 98.31 85 VAL A N 1
ATOM 692 C CA . VAL A 1 85 ? 1.661 -3.813 6.142 1.00 98.31 85 VAL A CA 1
ATOM 693 C C . VAL A 1 85 ? 0.500 -2.910 6.529 1.00 98.31 85 VAL A C 1
ATOM 695 O O . VAL A 1 85 ? 0.715 -1.795 7.006 1.00 98.31 85 VAL A O 1
ATOM 698 N N . ALA A 1 86 ? -0.723 -3.385 6.312 1.00 98.12 86 ALA A N 1
ATOM 699 C CA . ALA A 1 86 ? -1.953 -2.684 6.654 1.00 98.12 86 ALA A CA 1
ATOM 700 C C . ALA A 1 86 ? -2.596 -3.292 7.903 1.00 98.12 86 ALA A C 1
ATOM 702 O O . ALA A 1 86 ? -2.939 -4.471 7.917 1.00 98.12 86 ALA A O 1
ATOM 703 N N . GLU A 1 87 ? -2.816 -2.475 8.926 1.00 97.62 87 GLU A N 1
ATOM 704 C CA . GLU A 1 87 ? -3.554 -2.839 10.136 1.00 97.62 87 GLU A CA 1
ATOM 705 C C . GLU A 1 87 ? -4.976 -2.291 10.067 1.00 97.62 87 GLU A C 1
ATOM 707 O O . GLU A 1 87 ? -5.196 -1.170 9.598 1.00 97.62 87 GLU A O 1
ATOM 712 N N . PHE A 1 88 ? -5.941 -3.057 10.568 1.00 95.88 88 PHE A N 1
ATOM 713 C CA . PHE A 1 88 ? -7.343 -2.656 10.596 1.00 95.88 88 PHE A CA 1
ATOM 714 C C . PHE A 1 88 ? -8.073 -3.213 11.817 1.00 95.88 88 PHE A C 1
ATOM 716 O O . PHE A 1 88 ? -7.708 -4.244 12.387 1.00 95.88 88 PHE A O 1
ATOM 723 N N . GLU A 1 89 ? -9.139 -2.530 12.221 1.00 95.19 89 GLU A N 1
ATOM 724 C CA . GLU A 1 89 ? -9.988 -2.934 13.338 1.00 95.19 89 GLU A CA 1
ATOM 725 C C . GLU A 1 89 ? -11.455 -3.029 12.905 1.00 95.19 89 GLU A C 1
ATOM 727 O O . GLU A 1 89 ? -11.973 -2.148 12.224 1.00 95.19 89 GLU A O 1
ATOM 732 N N . SER A 1 90 ? -12.153 -4.075 13.353 1.00 90.12 90 SER A N 1
ATOM 733 C CA . SER A 1 90 ? -13.588 -4.260 13.113 1.00 90.12 90 SER A CA 1
ATOM 734 C C . SER A 1 90 ? -14.264 -4.802 14.371 1.00 90.12 90 SER A C 1
ATOM 736 O O . SER A 1 90 ? -14.194 -5.991 14.681 1.00 90.12 90 SER A O 1
ATOM 738 N N . GLY A 1 91 ? -14.868 -3.909 15.160 1.00 89.31 91 GLY A N 1
ATOM 739 C CA . GLY A 1 91 ? -15.438 -4.253 16.466 1.00 89.31 91 GLY A CA 1
ATOM 740 C C . GLY A 1 91 ? -14.398 -4.881 17.405 1.00 89.31 91 GLY A C 1
ATOM 741 O O . GLY A 1 91 ? -13.361 -4.277 17.702 1.00 89.31 91 GLY A O 1
ATOM 742 N N . GLU A 1 92 ? -14.674 -6.109 17.853 1.00 91.94 92 GLU A N 1
ATOM 743 C CA . GLU A 1 92 ? -13.781 -6.927 18.693 1.00 91.94 92 GLU A CA 1
ATOM 744 C C . GLU A 1 92 ? -12.667 -7.635 17.903 1.00 91.94 92 GLU A C 1
ATOM 746 O O . GLU A 1 92 ? -11.950 -8.461 18.460 1.00 91.94 92 GLU A O 1
ATOM 751 N N . LEU A 1 93 ? -12.518 -7.356 16.607 1.00 92.62 93 LEU A N 1
ATOM 752 C CA . LEU A 1 93 ? -11.490 -7.952 15.762 1.00 92.62 93 LEU A CA 1
ATOM 753 C C . LEU A 1 93 ? -10.394 -6.938 15.434 1.00 92.62 93 LEU A C 1
ATOM 755 O O . LEU A 1 93 ? -10.654 -5.746 15.241 1.00 92.62 93 LEU A O 1
ATOM 759 N N . SER A 1 94 ? -9.167 -7.434 15.342 1.00 94.94 94 SER A N 1
ATOM 760 C CA . SER A 1 94 ? -8.012 -6.732 14.785 1.00 94.94 94 SER A CA 1
ATOM 761 C C . SER A 1 94 ? -7.387 -7.608 13.712 1.00 94.94 94 SER A C 1
ATOM 763 O O . SER A 1 94 ? -7.221 -8.812 13.926 1.00 94.94 94 SER A O 1
ATOM 765 N N . GLY A 1 95 ? -7.033 -7.023 12.578 1.00 95.94 95 GLY A N 1
ATOM 766 C CA . GLY A 1 95 ? -6.387 -7.748 11.499 1.00 95.94 95 GLY A CA 1
ATOM 767 C C . GLY A 1 95 ? -5.185 -7.020 10.925 1.00 95.94 95 GLY A C 1
ATOM 768 O O . GLY A 1 95 ? -4.979 -5.827 11.152 1.00 95.94 95 GLY A O 1
ATOM 769 N N . GLU A 1 96 ? -4.401 -7.786 10.182 1.00 97.12 96 GLU A N 1
ATOM 770 C CA . GLU A 1 96 ? -3.201 -7.351 9.486 1.00 97.12 96 GLU A CA 1
ATOM 771 C C . GLU A 1 96 ? -3.179 -7.989 8.094 1.00 97.12 96 GLU A C 1
ATOM 773 O O . GLU A 1 96 ? -3.343 -9.205 7.957 1.00 97.12 96 GLU A O 1
ATOM 778 N N . VAL A 1 97 ? -2.962 -7.170 7.065 1.00 97.44 97 VAL A N 1
ATOM 779 C CA . VAL A 1 97 ? -2.581 -7.632 5.729 1.00 97.44 97 VAL A CA 1
ATOM 780 C C . VAL A 1 97 ? -1.121 -7.260 5.510 1.00 97.44 97 VAL A C 1
ATOM 782 O O . VAL A 1 97 ? -0.785 -6.084 5.411 1.00 97.44 97 VAL A O 1
ATOM 785 N N . ASP A 1 98 ? -0.263 -8.268 5.424 1.00 97.81 98 ASP A N 1
ATOM 786 C CA . ASP A 1 98 ? 1.153 -8.137 5.101 1.00 97.81 98 ASP A CA 1
ATOM 787 C C . ASP A 1 98 ? 1.360 -8.513 3.629 1.00 97.81 98 ASP A C 1
ATOM 789 O O . ASP A 1 98 ? 1.241 -9.682 3.238 1.00 97.81 98 ASP A O 1
ATOM 793 N N . VAL A 1 99 ? 1.626 -7.502 2.802 1.00 98.12 99 VAL A N 1
ATOM 794 C CA . VAL A 1 99 ? 1.915 -7.654 1.378 1.00 98.12 99 VAL A CA 1
ATOM 795 C C . VAL A 1 99 ? 3.402 -7.446 1.152 1.00 98.12 99 VAL A C 1
ATOM 797 O O . VAL A 1 99 ? 3.882 -6.315 1.107 1.00 98.12 99 VAL A O 1
ATOM 800 N N . ARG A 1 100 ? 4.144 -8.530 0.930 1.00 98.06 100 ARG A N 1
ATOM 801 C CA . ARG A 1 100 ? 5.477 -8.417 0.340 1.00 98.06 100 ARG A CA 1
ATOM 802 C C . ARG A 1 100 ? 5.323 -7.926 -1.090 1.00 98.06 100 ARG A C 1
ATOM 804 O O . ARG A 1 100 ? 4.589 -8.551 -1.846 1.00 98.06 100 ARG A O 1
ATOM 811 N N . VAL A 1 101 ? 6.020 -6.857 -1.453 1.00 97.75 101 VAL A N 1
ATOM 812 C CA . VAL A 1 101 ? 6.042 -6.295 -2.811 1.00 97.75 101 VAL A CA 1
ATOM 813 C C . VAL A 1 101 ? 7.271 -6.814 -3.548 1.00 97.75 101 VAL A C 1
ATOM 815 O O . VAL A 1 101 ? 7.147 -7.500 -4.559 1.00 97.75 101 VAL A O 1
ATOM 818 N N . TYR A 1 102 ? 8.459 -6.580 -2.981 1.00 97.50 102 TYR A N 1
ATOM 819 C CA . TYR A 1 102 ? 9.733 -7.006 -3.556 1.00 97.50 102 TYR A CA 1
ATOM 820 C C . TYR A 1 102 ? 10.373 -8.153 -2.763 1.00 97.50 102 TYR A C 1
ATOM 822 O O . TYR A 1 102 ? 10.248 -8.192 -1.536 1.00 97.50 102 TYR A O 1
ATOM 830 N N . PRO A 1 103 ? 11.072 -9.088 -3.442 1.00 95.94 103 PRO A N 1
ATOM 831 C CA . PRO A 1 103 ? 11.261 -9.174 -4.904 1.00 95.94 103 PRO A CA 1
ATOM 832 C C . PRO A 1 103 ? 10.045 -9.745 -5.658 1.00 95.94 103 PRO A C 1
ATOM 834 O O . PRO A 1 103 ? 9.965 -9.652 -6.880 1.00 95.94 103 PRO A O 1
ATOM 837 N N . ARG A 1 104 ? 9.111 -10.368 -4.933 1.00 96.69 104 ARG A N 1
ATOM 838 C CA . ARG A 1 104 ? 7.900 -10.992 -5.473 1.00 96.69 104 ARG A CA 1
ATOM 839 C C . ARG A 1 104 ? 6.723 -10.754 -4.548 1.00 96.69 104 ARG A C 1
ATOM 841 O O . ARG A 1 104 ? 6.865 -10.914 -3.328 1.00 96.69 104 ARG A O 1
ATOM 848 N N . ILE A 1 105 ? 5.563 -10.532 -5.156 1.00 97.81 105 ILE A N 1
ATOM 849 C CA . ILE A 1 105 ? 4.288 -10.358 -4.473 1.00 97.81 105 ILE A CA 1
ATOM 850 C C . ILE A 1 105 ? 3.961 -11.624 -3.698 1.00 97.81 105 ILE A C 1
ATOM 852 O O . ILE A 1 105 ? 3.890 -12.717 -4.269 1.00 97.81 105 ILE A O 1
ATOM 856 N N . ALA A 1 106 ? 3.770 -11.471 -2.394 1.00 97.00 106 ALA A N 1
ATOM 857 C CA . ALA A 1 106 ? 3.225 -12.493 -1.518 1.00 97.00 106 ALA A CA 1
ATOM 858 C C . ALA A 1 106 ? 2.328 -11.817 -0.487 1.00 97.00 106 ALA A C 1
ATOM 860 O O . ALA A 1 106 ? 2.662 -10.752 0.020 1.00 97.00 106 ALA A O 1
ATOM 861 N N . ILE A 1 107 ? 1.189 -12.434 -0.185 1.00 96.19 107 ILE A N 1
ATOM 862 C CA . ILE A 1 107 ? 0.172 -11.828 0.672 1.00 96.19 107 ILE A CA 1
ATOM 863 C C . ILE A 1 107 ? -0.117 -12.774 1.825 1.00 96.19 107 ILE A C 1
ATOM 865 O O . ILE A 1 107 ? -0.438 -13.947 1.612 1.00 96.19 107 ILE A O 1
ATOM 869 N N . LYS A 1 108 ? -0.017 -12.248 3.040 1.00 96.69 108 LYS A N 1
ATOM 870 C CA . LYS A 1 108 ? -0.449 -12.905 4.264 1.00 96.69 108 LYS A CA 1
ATOM 871 C C . LYS A 1 108 ? -1.519 -12.041 4.914 1.00 96.69 108 LYS A C 1
ATOM 873 O O . LYS A 1 108 ? -1.288 -10.881 5.218 1.00 96.69 108 LYS A O 1
ATOM 878 N N . ASP A 1 109 ? -2.680 -12.632 5.138 1.00 95.31 109 ASP A N 1
ATOM 879 C CA . ASP A 1 109 ? -3.823 -11.977 5.766 1.00 95.31 109 ASP A CA 1
ATOM 880 C C . ASP A 1 109 ? -4.140 -12.702 7.072 1.00 95.31 109 ASP A C 1
ATOM 882 O O . ASP A 1 109 ? -4.213 -13.934 7.104 1.00 95.31 109 ASP A O 1
ATOM 886 N N . SER A 1 110 ? -4.240 -11.949 8.161 1.00 95.00 110 SER A N 1
ATOM 887 C CA . SER A 1 110 ? -4.490 -12.468 9.502 1.00 95.00 110 SER A CA 1
ATOM 888 C C . SER A 1 110 ? -5.579 -11.650 10.179 1.00 95.00 110 SER A C 1
ATOM 890 O O . SER A 1 110 ? -5.550 -10.424 10.173 1.00 95.00 110 SER A O 1
ATOM 892 N N . LEU A 1 111 ? -6.520 -12.339 10.819 1.00 94.62 111 LEU A N 1
ATOM 893 C CA . LEU A 1 111 ? -7.599 -11.734 11.589 1.00 94.62 111 LEU A CA 1
ATOM 894 C C . LEU A 1 111 ? -7.680 -12.430 12.942 1.00 94.62 111 LEU A C 1
ATOM 896 O O . LEU A 1 111 ? -7.761 -13.657 13.010 1.00 94.62 111 LEU A O 1
ATOM 900 N N . LEU A 1 112 ? -7.641 -11.648 14.013 1.00 92.44 112 LEU A N 1
ATOM 901 C CA . LEU A 1 112 ? -7.617 -12.134 15.387 1.00 92.44 112 LEU A CA 1
ATOM 902 C C . LEU A 1 112 ? -8.698 -11.437 16.211 1.00 92.44 112 LEU A C 1
ATOM 904 O O . LEU A 1 112 ? -9.101 -10.308 15.922 1.00 92.44 112 LEU A O 1
ATOM 908 N N . ARG A 1 113 ? -9.158 -12.122 17.259 1.00 88.38 113 ARG A N 1
ATOM 909 C CA . ARG A 1 113 ? -10.024 -11.523 18.275 1.00 88.38 113 ARG A CA 1
ATOM 910 C C . ARG A 1 113 ? -9.167 -10.734 19.268 1.00 88.38 113 ARG A C 1
ATOM 912 O O . ARG A 1 113 ? -8.114 -11.230 19.663 1.00 88.38 113 ARG A O 1
ATOM 919 N N . LYS A 1 114 ? -9.615 -9.528 19.615 1.00 76.25 114 LYS A N 1
ATOM 920 C CA . LYS A 1 114 ? -9.012 -8.663 20.636 1.00 76.25 114 LYS A CA 1
ATOM 921 C C . LYS A 1 114 ? -9.201 -9.228 22.042 1.00 76.25 114 LYS A C 1
ATOM 923 O O . LYS A 1 114 ? -10.210 -9.939 22.266 1.00 76.25 114 LYS A O 1
#

Secondary structure (DSSP, 8-state):
----B---HHHHHHHHS-PPEE-SSTTEEEEEE--TT-EEEEEEETTTTEEEEEEEETTEEEEEEEEESEEEEEEEEETTEEEEEEEEEETTEEEEEEEEEESS-EEEEEEEE-

Organism: NCBI:txid418495

Radius of gyration: 13.54 Å; chains: 1; bounding box: 32×27×38 Å